Protein AF-A0A3P6RVU9-F1 (afdb_monomer_lite)

Radius of gyration: 13.25 Å; chains: 1; bounding box: 33×16×38 Å

InterPro domains:
  IPR018170 Aldo/keto reductase, conserved site [PS00798] (9-26)
  IPR020471 Aldo-keto reductase [PR00069] (5-29)
  IPR020471 Aldo-keto reductase [PR00069] (66-77)
  IPR020471 Aldo-keto reductase [PTHR11732] (2-76)
  IPR023210 NADP-dependent oxidoreductase domain [PF00248] (1-76)
  IPR036812 NAD(P)-dependent oxidoreductase domain superfamily [G3DSA:3.20.20.100] (1-77)
  IPR036812 NAD(P)-dependent oxidoreductase domain superfamily [SSF51430] (1-76)

Structure (mmCIF, N/CA/C/O backbone):
data_AF-A0A3P6RVU9-F1
#
_entry.id   AF-A0A3P6RVU9-F1
#
loop_
_atom_site.group_PDB
_atom_site.id
_atom_site.type_symbol
_atom_site.label_atom_id
_atom_site.label_alt_id
_atom_site.label_comp_id
_atom_site.label_asym_id
_atom_site.label_entity_id
_atom_site.label_seq_id
_atom_site.pdbx_PDB_ins_code
_atom_site.Cartn_x
_atom_site.Cartn_y
_atom_site.Cartn_z
_atom_site.occupancy
_atom_site.B_iso_or_equiv
_atom_site.auth_seq_id
_atom_site.auth_comp_id
_atom_site.auth_asym_id
_atom_site.auth_atom_id
_atom_site.pdbx_PDB_model_num
ATOM 1 N N . MET A 1 1 ? -14.322 -0.758 -1.383 1.00 89.00 1 MET A N 1
ATOM 2 C CA . MET A 1 1 ? -14.155 -2.224 -1.212 1.00 89.00 1 MET A CA 1
ATOM 3 C C . MET A 1 1 ? -13.153 -2.583 -0.116 1.00 89.00 1 MET A C 1
ATOM 5 O O . MET A 1 1 ? -13.425 -3.517 0.623 1.00 89.00 1 MET A O 1
ATOM 9 N N . VAL A 1 2 ? -12.049 -1.838 0.038 1.00 97.38 2 VAL A N 1
ATOM 10 C CA . VAL A 1 2 ? -11.018 -2.086 1.071 1.00 97.38 2 VAL A CA 1
ATOM 11 C C . VAL A 1 2 ? -11.591 -2.142 2.490 1.00 97.38 2 VAL A C 1
ATOM 13 O O . VAL A 1 2 ? -11.326 -3.101 3.203 1.00 97.38 2 VAL A O 1
ATOM 16 N N . GLU A 1 3 ? -12.440 -1.188 2.880 1.00 98.06 3 GLU A N 1
ATOM 17 C CA . GLU A 1 3 ? -13.084 -1.192 4.203 1.00 98.06 3 GLU A CA 1
ATOM 18 C C . GLU A 1 3 ? -13.874 -2.483 4.475 1.00 98.06 3 GLU A C 1
ATOM 20 O O . GLU A 1 3 ? -13.714 -3.110 5.520 1.00 98.06 3 GLU A O 1
ATOM 25 N N . ALA A 1 4 ? -14.693 -2.919 3.512 1.00 98.44 4 ALA A N 1
ATOM 26 C CA . ALA A 1 4 ? -15.468 -4.150 3.632 1.00 98.44 4 ALA A CA 1
ATOM 27 C C . ALA A 1 4 ? -14.563 -5.390 3.735 1.00 98.44 4 ALA A C 1
ATOM 29 O O . ALA A 1 4 ? -14.847 -6.280 4.532 1.00 98.44 4 ALA A O 1
ATOM 30 N N . ALA A 1 5 ? -13.459 -5.430 2.982 1.00 98.50 5 ALA A N 1
ATOM 31 C CA . ALA A 1 5 ? -12.480 -6.512 3.050 1.00 98.50 5 ALA A CA 1
ATOM 32 C C . ALA A 1 5 ? -11.786 -6.560 4.423 1.00 98.50 5 ALA A C 1
ATOM 34 O O . ALA A 1 5 ? -11.722 -7.618 5.048 1.00 98.50 5 ALA A O 1
ATOM 35 N N . LEU A 1 6 ? -11.341 -5.411 4.942 1.00 98.44 6 LEU A N 1
ATOM 36 C CA . LEU A 1 6 ? -10.734 -5.317 6.274 1.00 98.44 6 LEU A CA 1
ATOM 37 C C . LEU A 1 6 ? -11.708 -5.767 7.368 1.00 98.44 6 LEU A C 1
ATOM 39 O O . LEU A 1 6 ? -11.328 -6.575 8.223 1.00 98.44 6 LEU A O 1
ATOM 43 N N . LYS A 1 7 ? -12.970 -5.318 7.284 1.00 98.19 7 LYS A N 1
ATOM 44 C CA . LYS A 1 7 ? -14.069 -5.729 8.171 1.00 98.19 7 LYS A CA 1
ATOM 45 C C . LYS A 1 7 ? -14.341 -7.234 8.107 1.00 98.19 7 LYS A C 1
ATOM 47 O O . LYS A 1 7 ? -14.639 -7.837 9.131 1.00 98.19 7 LYS A O 1
ATOM 52 N N . ALA A 1 8 ? -14.227 -7.837 6.926 1.00 98.44 8 ALA A N 1
ATOM 53 C CA . ALA A 1 8 ? -14.393 -9.275 6.721 1.00 98.44 8 ALA A CA 1
ATOM 54 C C . ALA A 1 8 ? -13.162 -10.107 7.134 1.00 98.44 8 ALA A C 1
ATOM 56 O O . ALA A 1 8 ? -13.205 -11.330 7.055 1.00 98.44 8 ALA A O 1
ATOM 57 N N . GLY A 1 9 ? -12.076 -9.470 7.586 1.00 98.25 9 GLY A N 1
ATOM 58 C CA . GLY A 1 9 ? -10.880 -10.158 8.079 1.00 98.25 9 GLY A CA 1
ATOM 59 C C . GLY A 1 9 ? -9.769 -10.352 7.045 1.00 98.25 9 GLY A C 1
ATOM 60 O O . GLY A 1 9 ? -8.753 -10.959 7.372 1.00 98.25 9 GLY A O 1
ATOM 61 N N . TYR A 1 10 ? -9.897 -9.815 5.828 1.00 98.56 10 TYR A N 1
ATOM 62 C CA . TYR A 1 10 ? -8.819 -9.885 4.838 1.00 98.56 10 TYR A CA 1
ATOM 63 C C . TYR A 1 10 ? -7.601 -9.087 5.302 1.00 98.56 10 TYR A C 1
ATOM 65 O O . TYR A 1 10 ? -7.730 -7.970 5.813 1.00 98.56 10 TYR A O 1
ATOM 73 N N . ARG A 1 11 ? -6.415 -9.670 5.109 1.00 98.44 11 ARG A N 1
ATOM 74 C CA . ARG A 1 11 ? -5.120 -9.032 5.390 1.00 98.44 11 ARG A CA 1
ATOM 75 C C . ARG A 1 11 ? -4.181 -9.015 4.193 1.00 98.44 11 ARG A C 1
ATOM 77 O O . ARG A 1 11 ? -3.223 -8.264 4.224 1.00 98.44 11 ARG A O 1
ATOM 84 N N . LEU A 1 12 ? -4.465 -9.781 3.142 1.00 98.62 12 LEU A N 1
ATOM 85 C CA . LEU A 1 12 ? -3.700 -9.756 1.899 1.00 98.62 12 LEU A CA 1
ATOM 86 C C . LEU A 1 12 ? -4.409 -8.887 0.863 1.00 98.62 12 LEU A C 1
ATOM 88 O O . LEU A 1 12 ? -5.601 -9.069 0.610 1.00 98.62 12 LEU A O 1
ATOM 92 N N . PHE A 1 13 ? -3.649 -7.989 0.244 1.00 98.56 13 PHE A N 1
ATOM 93 C CA . PHE A 1 13 ? -4.083 -7.149 -0.862 1.00 98.56 13 PHE A CA 1
ATOM 94 C C . PHE A 1 13 ? -3.121 -7.320 -2.037 1.00 98.56 13 PHE A C 1
ATOM 96 O O . PHE A 1 13 ? -1.950 -6.955 -1.956 1.00 98.56 13 PHE A O 1
ATOM 103 N N . ASP A 1 14 ? -3.634 -7.883 -3.127 1.00 98.56 14 ASP A N 1
ATOM 104 C CA . ASP A 1 14 ? -2.919 -8.006 -4.393 1.00 98.56 14 ASP A CA 1
ATOM 105 C C . ASP A 1 14 ? -3.255 -6.809 -5.292 1.00 98.56 14 ASP A C 1
ATOM 107 O O . ASP A 1 14 ? -4.424 -6.492 -5.522 1.00 98.56 14 ASP A O 1
ATOM 111 N N . THR A 1 15 ? -2.223 -6.134 -5.784 1.00 98.25 15 THR A N 1
ATOM 112 C CA . THR A 1 15 ? -2.325 -5.011 -6.715 1.00 98.25 15 THR A CA 1
ATOM 113 C C . THR A 1 15 ? -1.262 -5.121 -7.812 1.00 98.25 15 THR A C 1
ATOM 115 O O . THR A 1 15 ? -0.507 -6.094 -7.884 1.00 98.25 15 THR A O 1
ATOM 118 N N . ALA A 1 16 ? -1.244 -4.164 -8.730 1.00 97.88 16 ALA A N 1
ATOM 119 C CA . ALA A 1 16 ? -0.225 -4.010 -9.754 1.00 97.88 16 ALA A CA 1
ATOM 120 C C . ALA A 1 16 ? -0.199 -2.559 -10.230 1.00 97.88 16 ALA A C 1
ATOM 122 O O . ALA A 1 16 ? -1.250 -1.916 -10.294 1.00 97.88 16 ALA A O 1
ATOM 123 N N . GLU A 1 17 ? 0.957 -2.097 -10.701 1.00 95.81 17 GLU A N 1
ATOM 124 C CA . GLU A 1 17 ? 1.082 -0.789 -11.353 1.00 95.81 17 GLU A CA 1
ATOM 125 C C . GLU A 1 17 ? 0.063 -0.647 -12.505 1.00 95.81 17 GLU A C 1
ATOM 127 O O . GLU A 1 17 ? -0.635 0.362 -12.646 1.00 95.81 17 GLU A O 1
ATOM 132 N N . LEU A 1 18 ? -0.102 -1.718 -13.293 1.00 95.94 18 LEU A N 1
ATOM 133 C CA . LEU A 1 18 ? -1.013 -1.762 -14.439 1.00 95.94 18 LEU A CA 1
ATOM 134 C C . LEU A 1 18 ? -2.495 -1.597 -14.055 1.00 95.94 18 LEU A C 1
ATOM 136 O O . LEU A 1 18 ? -3.297 -1.206 -14.903 1.00 95.94 18 LEU A O 1
ATOM 140 N N . TYR A 1 19 ? -2.877 -1.865 -12.802 1.00 97.06 19 TYR A N 1
ATOM 141 C CA . TYR A 1 19 ? -4.264 -1.702 -12.353 1.00 97.06 19 TYR A CA 1
ATOM 142 C C . TYR A 1 19 ? -4.655 -0.232 -12.188 1.00 97.06 19 TYR A C 1
ATOM 144 O O . TYR A 1 19 ? -5.846 0.072 -12.134 1.00 97.06 19 TYR A O 1
ATOM 152 N N . LYS A 1 20 ? -3.672 0.684 -12.157 1.00 96.56 20 LYS A N 1
ATOM 153 C CA . LYS A 1 20 ? -3.874 2.142 -12.109 1.00 96.56 20 LYS A CA 1
ATOM 154 C C . LYS A 1 20 ? -4.745 2.612 -10.937 1.00 96.56 20 LYS A C 1
ATOM 156 O O . LYS A 1 20 ? -5.395 3.646 -11.043 1.00 96.56 20 LYS A O 1
ATOM 161 N N . ASN A 1 21 ? -4.757 1.858 -9.839 1.00 97.81 21 ASN A N 1
ATOM 162 C CA . ASN A 1 21 ? -5.569 2.135 -8.651 1.00 97.81 21 ASN A CA 1
ATOM 163 C C . ASN A 1 21 ? -4.775 2.073 -7.327 1.00 97.81 21 ASN A C 1
ATOM 165 O O . ASN A 1 21 ? -5.358 2.081 -6.242 1.00 97.81 21 ASN A O 1
ATOM 169 N N . GLU A 1 22 ? -3.441 1.993 -7.391 1.00 98.50 22 GLU A N 1
ATOM 170 C CA . GLU A 1 22 ? -2.580 1.903 -6.202 1.00 98.50 22 GLU A CA 1
ATOM 171 C C . GLU A 1 22 ? -2.671 3.148 -5.316 1.00 98.50 22 GLU A C 1
ATOM 173 O O . GLU A 1 22 ? -2.582 3.041 -4.094 1.00 98.50 22 GLU A O 1
ATOM 178 N N . LYS A 1 23 ? -2.899 4.324 -5.914 1.00 98.62 23 LYS A N 1
ATOM 179 C CA . LYS A 1 23 ? -3.062 5.582 -5.177 1.00 98.62 23 LYS A CA 1
ATOM 180 C C . LYS A 1 23 ? -4.326 5.553 -4.321 1.00 98.62 23 LYS A C 1
ATOM 182 O O . LYS A 1 23 ? -4.306 5.930 -3.151 1.00 98.62 23 LYS A O 1
ATOM 187 N N . GLU A 1 24 ? -5.427 5.095 -4.901 1.00 98.50 24 GLU A N 1
ATOM 188 C CA . GLU A 1 24 ? -6.711 4.912 -4.235 1.00 98.50 24 GLU A CA 1
ATOM 189 C C . GLU A 1 24 ? -6.595 3.856 -3.131 1.00 98.50 24 GLU A C 1
ATOM 191 O O . GLU A 1 24 ? -7.131 4.043 -2.038 1.00 98.50 24 GLU A O 1
ATOM 196 N N . LEU A 1 25 ? -5.846 2.779 -3.390 1.00 98.31 25 LEU A N 1
ATOM 197 C CA . LEU A 1 25 ? -5.572 1.731 -2.412 1.00 98.31 25 LEU A CA 1
ATOM 198 C C . LEU A 1 25 ? -4.757 2.262 -1.218 1.00 98.31 25 LEU A C 1
ATOM 200 O O . LEU A 1 25 ? -5.140 2.026 -0.073 1.00 98.31 25 LEU A O 1
ATOM 204 N N . GLY A 1 26 ? -3.705 3.050 -1.462 1.00 98.50 26 GLY A N 1
ATOM 205 C CA . GLY A 1 26 ? -2.903 3.683 -0.410 1.00 98.50 26 GLY A CA 1
ATOM 206 C C . GLY A 1 26 ? -3.700 4.673 0.447 1.00 98.50 26 GLY A C 1
ATOM 207 O O . GLY A 1 26 ? -3.578 4.680 1.673 1.00 98.50 26 GLY A O 1
ATOM 208 N N . VAL A 1 27 ? -4.576 5.480 -0.169 1.00 98.62 27 VAL A N 1
ATOM 209 C CA . VAL A 1 27 ? -5.516 6.350 0.568 1.00 98.62 27 VAL A CA 1
ATOM 210 C C . VAL A 1 27 ? -6.456 5.519 1.443 1.00 98.62 27 VAL A C 1
ATOM 212 O O . VAL A 1 27 ? -6.630 5.833 2.619 1.00 98.62 27 VAL A O 1
ATOM 215 N N . ALA A 1 28 ? -7.012 4.434 0.901 1.00 98.50 28 ALA A N 1
ATOM 216 C CA . ALA A 1 28 ? -7.908 3.557 1.641 1.00 98.50 28 ALA A CA 1
ATOM 217 C C . ALA A 1 28 ? -7.211 2.875 2.832 1.00 98.50 28 ALA A C 1
ATOM 219 O O . ALA A 1 28 ? -7.802 2.776 3.903 1.00 98.50 28 ALA A O 1
ATOM 220 N N . PHE A 1 29 ? -5.956 2.436 2.697 1.00 98.50 29 PHE A N 1
ATOM 221 C CA . PHE A 1 29 ? -5.208 1.878 3.828 1.00 98.50 29 PHE A CA 1
ATOM 222 C C . PHE A 1 29 ? -4.963 2.907 4.929 1.00 98.50 29 PHE A C 1
ATOM 224 O O . PHE A 1 29 ? -5.230 2.616 6.095 1.00 98.50 29 PHE A O 1
ATOM 231 N N . ALA A 1 30 ? -4.527 4.116 4.565 1.00 98.12 30 ALA A N 1
ATOM 232 C CA . ALA A 1 30 ? -4.307 5.194 5.526 1.00 98.12 30 ALA A CA 1
ATOM 233 C C . ALA A 1 30 ? -5.589 5.561 6.295 1.00 98.12 30 ALA A C 1
ATOM 235 O O . ALA A 1 30 ? -5.528 5.891 7.478 1.00 98.12 30 ALA A O 1
ATOM 236 N N . GLU A 1 31 ? -6.751 5.480 5.641 1.00 98.38 31 GLU A N 1
ATOM 237 C CA . GLU A 1 31 ? -8.040 5.769 6.266 1.00 98.38 31 GLU A CA 1
ATOM 238 C C . GLU A 1 31 ? -8.573 4.606 7.116 1.00 98.38 31 GLU A C 1
ATOM 240 O O . GLU A 1 31 ? -9.056 4.819 8.230 1.00 98.38 31 GLU A O 1
ATOM 245 N N . TYR A 1 32 ? -8.551 3.380 6.588 1.00 98.62 32 TYR A N 1
ATOM 246 C CA . TYR A 1 32 ? -9.320 2.276 7.161 1.00 98.62 32 TYR A CA 1
ATOM 247 C C . TYR A 1 32 ? -8.523 1.405 8.129 1.00 98.62 32 TYR A C 1
ATOM 249 O O . TYR A 1 32 ? -9.133 0.881 9.058 1.00 98.62 32 TYR A O 1
ATOM 257 N N . LEU A 1 33 ? -7.199 1.264 7.985 1.00 98.50 33 LEU A N 1
ATOM 258 C CA . LEU A 1 33 ? -6.417 0.463 8.939 1.00 98.50 33 LEU A CA 1
ATOM 259 C C . LEU A 1 33 ? -6.604 0.953 10.389 1.00 98.50 33 LEU A C 1
ATOM 261 O O . LEU A 1 33 ? -7.000 0.135 11.225 1.00 98.50 33 LEU A O 1
ATOM 265 N N . PRO A 1 34 ? -6.491 2.266 10.697 1.00 98.31 34 PRO A N 1
ATOM 266 C CA . PRO A 1 34 ? -6.696 2.754 12.061 1.00 98.31 34 PRO A CA 1
ATOM 267 C C . PRO A 1 34 ? -8.123 2.529 12.578 1.00 98.31 34 PRO A C 1
ATOM 269 O O . PRO A 1 34 ? -8.306 2.237 13.758 1.00 98.31 34 PRO A O 1
ATOM 272 N N . LYS A 1 35 ? -9.141 2.606 11.705 1.00 98.06 35 LYS A N 1
ATOM 273 C CA . LYS A 1 35 ? -10.549 2.366 12.082 1.00 98.06 35 LYS A CA 1
ATOM 274 C C . LYS A 1 35 ? -10.797 0.934 12.560 1.00 98.06 35 LYS A C 1
ATOM 276 O O . LYS A 1 35 ? -11.701 0.716 13.361 1.00 98.06 35 LYS A O 1
ATOM 281 N N . PHE A 1 36 ? -9.999 -0.025 12.092 1.00 97.94 36 PHE A N 1
ATOM 282 C CA . PHE A 1 36 ? -10.056 -1.423 12.524 1.00 97.94 36 PHE A CA 1
ATOM 283 C C . PHE A 1 36 ? -8.968 -1.786 13.546 1.00 97.94 36 PHE A C 1
ATOM 285 O O . PHE A 1 36 ? -8.802 -2.964 13.852 1.00 97.94 36 PHE A O 1
ATOM 292 N N . GLY A 1 37 ? -8.233 -0.800 14.079 1.00 98.25 37 GLY A N 1
ATOM 293 C CA . GLY A 1 37 ? -7.136 -1.033 15.023 1.00 98.25 37 GLY A CA 1
ATOM 294 C C . GLY A 1 37 ? -5.941 -1.769 14.412 1.00 98.25 37 GLY A C 1
ATOM 295 O O . GLY A 1 37 ? -5.191 -2.406 15.144 1.00 98.25 37 GLY A O 1
ATOM 296 N N . LEU A 1 38 ? -5.789 -1.706 13.087 1.00 98.56 38 LEU A N 1
ATOM 297 C CA . LEU A 1 38 ? -4.712 -2.341 12.336 1.00 98.56 38 LEU A CA 1
ATOM 298 C C . LEU A 1 38 ? -3.615 -1.328 12.008 1.00 98.56 38 LEU A C 1
ATOM 300 O O . LEU A 1 38 ? -3.860 -0.130 11.837 1.00 98.56 38 LEU A O 1
ATOM 304 N N . LYS A 1 39 ? -2.402 -1.839 11.867 1.00 98.50 39 LYS A N 1
ATOM 305 C CA . LYS A 1 39 ? -1.199 -1.130 11.448 1.00 98.50 39 LYS A CA 1
ATOM 306 C C . LYS A 1 39 ? -0.725 -1.651 10.096 1.00 98.50 39 LYS A C 1
ATOM 308 O O . LYS A 1 39 ? -1.278 -2.604 9.546 1.00 98.50 39 LYS A O 1
ATOM 313 N N . ARG A 1 40 ? 0.311 -1.020 9.537 1.00 98.3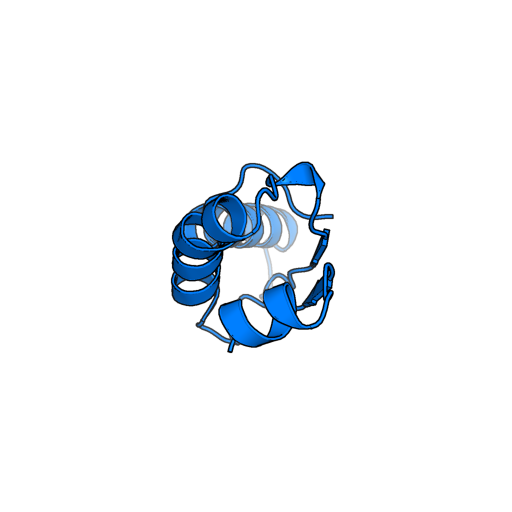1 40 ARG A N 1
ATOM 314 C CA . ARG A 1 40 ? 0.869 -1.428 8.242 1.00 98.31 40 ARG A CA 1
ATOM 315 C C . ARG A 1 40 ? 1.362 -2.876 8.287 1.00 98.31 40 ARG A C 1
ATOM 317 O O . ARG A 1 40 ? 1.098 -3.611 7.345 1.00 98.31 40 ARG A O 1
ATOM 324 N N . GLU A 1 41 ? 2.029 -3.281 9.361 1.00 98.44 41 GLU A N 1
ATOM 325 C CA . GLU A 1 41 ? 2.551 -4.637 9.568 1.00 98.44 41 GLU A CA 1
ATOM 326 C C . GLU A 1 41 ? 1.468 -5.722 9.702 1.00 98.44 41 GLU A C 1
ATOM 328 O O . GLU A 1 41 ? 1.769 -6.901 9.531 1.00 98.44 41 GLU A O 1
ATOM 333 N N . ASP A 1 42 ? 0.208 -5.342 9.942 1.00 98.50 42 ASP A N 1
ATOM 334 C CA . ASP A 1 42 ? -0.907 -6.291 10.043 1.00 98.50 42 ASP A CA 1
ATOM 335 C C . ASP A 1 42 ? -1.458 -6.715 8.675 1.00 98.50 42 ASP A 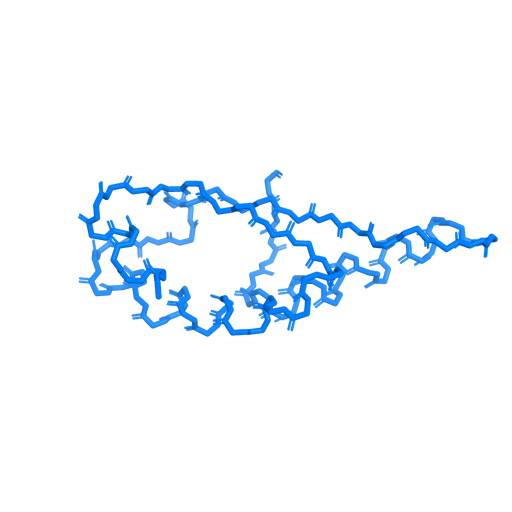C 1
ATOM 337 O O . ASP A 1 42 ? -2.291 -7.620 8.599 1.00 98.50 42 ASP A O 1
ATOM 341 N N . ILE A 1 43 ? -1.030 -6.063 7.588 1.00 98.56 43 ILE A N 1
ATOM 342 C CA . ILE A 1 43 ? -1.452 -6.391 6.226 1.00 98.56 43 ILE A CA 1
ATOM 343 C C . ILE A 1 43 ? -0.269 -6.777 5.336 1.00 98.56 43 ILE A C 1
ATOM 345 O O . ILE A 1 43 ? 0.858 -6.317 5.499 1.00 98.56 43 ILE A O 1
ATOM 349 N N . PHE A 1 44 ? -0.554 -7.615 4.351 1.00 98.81 44 PHE A N 1
ATOM 350 C CA . PHE A 1 44 ? 0.362 -8.064 3.319 1.00 98.81 44 PHE A CA 1
ATOM 351 C C . PHE A 1 44 ? -0.027 -7.393 2.004 1.00 98.81 44 PHE A C 1
ATOM 353 O O . PHE A 1 44 ? -1.175 -7.512 1.569 1.00 98.81 44 PHE A O 1
ATOM 360 N N . ILE A 1 45 ? 0.906 -6.679 1.376 1.00 98.69 45 ILE A N 1
ATOM 361 C CA . ILE A 1 45 ? 0.660 -5.996 0.102 1.00 98.69 45 ILE A CA 1
ATOM 362 C C . ILE A 1 45 ? 1.595 -6.584 -0.945 1.00 98.69 45 ILE A C 1
ATOM 364 O O . ILE A 1 45 ? 2.810 -6.501 -0.788 1.00 98.69 45 ILE A O 1
ATOM 368 N N . THR A 1 46 ? 1.026 -7.116 -2.022 1.00 98.50 46 THR A N 1
ATOM 369 C CA . THR A 1 46 ? 1.770 -7.551 -3.209 1.00 98.50 46 THR A CA 1
ATOM 370 C C . THR A 1 46 ? 1.496 -6.576 -4.344 1.00 98.50 46 THR A C 1
ATOM 372 O O . THR A 1 46 ? 0.336 -6.307 -4.643 1.00 98.50 46 THR A O 1
ATOM 375 N N . THR A 1 47 ? 2.544 -6.067 -4.995 1.00 98.12 47 THR A N 1
ATOM 376 C CA . THR A 1 47 ? 2.427 -5.321 -6.258 1.00 98.12 47 THR A CA 1
ATOM 377 C C . THR A 1 47 ? 3.236 -5.996 -7.365 1.00 98.12 47 THR A C 1
ATOM 379 O O . THR A 1 47 ? 4.024 -6.909 -7.119 1.00 98.12 47 THR A O 1
ATOM 382 N N . LYS A 1 48 ? 3.009 -5.568 -8.605 1.00 97.00 48 LYS A N 1
ATOM 383 C CA . LYS A 1 48 ? 3.636 -6.098 -9.815 1.00 97.00 48 LYS A CA 1
ATOM 384 C C . LYS A 1 48 ? 4.145 -4.910 -10.619 1.00 97.00 48 LYS A C 1
ATOM 386 O O . LYS A 1 48 ? 3.341 -4.077 -11.046 1.00 97.00 48 LYS A O 1
ATOM 391 N N . VAL A 1 49 ? 5.459 -4.854 -10.807 1.00 92.56 49 VAL A N 1
ATOM 392 C CA . VAL A 1 49 ? 6.123 -3.835 -11.629 1.00 92.56 49 VAL A CA 1
ATOM 393 C C . VAL A 1 49 ? 5.809 -4.066 -13.10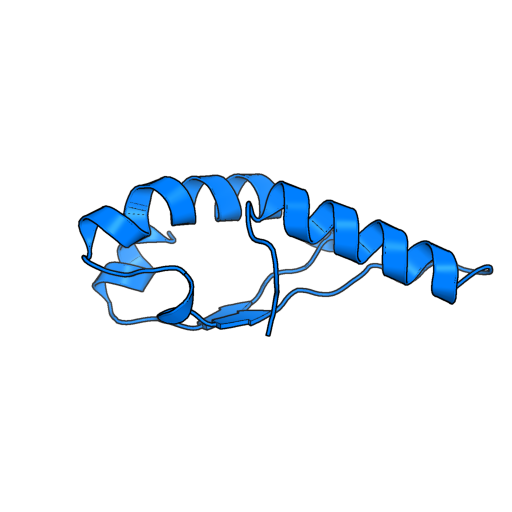6 1.00 92.56 49 VAL A C 1
ATOM 395 O O . VAL A 1 49 ? 5.722 -5.219 -13.546 1.00 92.56 49 VAL A O 1
ATOM 398 N N . GLN A 1 50 ? 5.619 -3.001 -13.888 1.00 86.19 50 GLN A N 1
ATOM 399 C CA . GLN A 1 50 ? 5.480 -3.159 -15.334 1.00 86.19 50 GLN A CA 1
ATOM 400 C C . GLN A 1 50 ? 6.775 -3.657 -15.977 1.00 86.19 50 GLN A C 1
ATOM 402 O O . GLN A 1 50 ? 7.879 -3.274 -15.595 1.00 86.19 50 GLN A O 1
ATOM 407 N N . ILE A 1 51 ? 6.618 -4.473 -17.018 1.00 83.44 51 ILE A N 1
ATOM 408 C CA . ILE A 1 51 ? 7.717 -4.857 -17.900 1.00 83.44 51 ILE A CA 1
ATOM 409 C C . ILE A 1 51 ? 7.902 -3.750 -18.937 1.00 83.44 51 ILE A C 1
ATOM 411 O O . ILE A 1 51 ? 6.939 -3.336 -19.581 1.00 83.44 51 ILE A O 1
ATOM 415 N N . MET A 1 52 ? 9.146 -3.321 -19.127 1.00 82.75 52 MET A N 1
ATOM 416 C CA . MET A 1 52 ? 9.555 -2.494 -20.256 1.00 82.75 52 MET A CA 1
ATOM 417 C C . MET A 1 52 ? 10.744 -3.118 -20.984 1.00 82.75 52 MET A C 1
ATOM 419 O O . MET A 1 52 ? 11.570 -3.798 -20.373 1.00 82.75 52 MET A O 1
ATOM 423 N N . ASP A 1 53 ? 10.824 -2.867 -22.292 1.00 78.25 53 ASP A N 1
ATOM 424 C CA . ASP A 1 53 ? 11.955 -3.276 -23.122 1.00 78.25 53 ASP A CA 1
ATOM 425 C C . ASP A 1 53 ? 13.192 -2.403 -22.842 1.00 78.25 53 ASP A C 1
ATOM 427 O O . ASP A 1 53 ? 13.110 -1.175 -22.770 1.00 78.25 53 ASP A O 1
ATOM 431 N N . GLY A 1 54 ? 14.367 -3.037 -22.740 1.00 78.81 54 GLY A N 1
ATOM 432 C CA . GLY A 1 54 ? 15.624 -2.363 -22.383 1.00 78.81 54 GLY A CA 1
ATOM 433 C C . GLY A 1 54 ? 15.694 -1.956 -20.902 1.00 78.81 54 GLY A C 1
ATOM 434 O O . GLY A 1 54 ? 14.724 -2.117 -20.178 1.00 78.81 54 GLY A O 1
ATOM 435 N N . LYS A 1 55 ? 16.871 -1.491 -20.434 1.00 81.00 55 LYS A N 1
ATOM 436 C CA . LYS A 1 55 ? 17.168 -0.978 -19.062 1.00 81.00 55 LYS A CA 1
ATOM 437 C C . LYS A 1 55 ? 16.265 -1.521 -17.933 1.00 81.00 55 LYS A C 1
ATOM 439 O O . LYS A 1 55 ? 15.685 -0.772 -17.147 1.00 81.00 55 LYS A O 1
ATOM 444 N N . VAL A 1 56 ? 16.126 -2.847 -17.891 1.00 84.25 56 VAL A N 1
ATOM 445 C CA . VAL A 1 56 ? 15.075 -3.524 -17.113 1.00 84.25 56 VAL A CA 1
ATOM 446 C C . VAL A 1 56 ? 15.270 -3.303 -15.615 1.00 84.25 56 VAL A C 1
ATOM 448 O O . VAL A 1 56 ? 14.298 -3.160 -14.881 1.00 84.25 56 VAL A O 1
ATOM 451 N N . SER A 1 57 ? 16.525 -3.240 -15.163 1.00 85.69 57 SER A N 1
ATOM 452 C CA . SER A 1 57 ? 16.855 -3.054 -13.750 1.00 85.69 57 SER A CA 1
ATOM 453 C C . SER A 1 57 ? 16.473 -1.660 -13.256 1.00 85.69 57 SER A C 1
ATOM 455 O O . SER A 1 57 ? 15.827 -1.538 -12.220 1.00 85.69 57 SER A O 1
ATOM 457 N N . GLU A 1 58 ? 16.853 -0.612 -13.990 1.00 89.69 58 GLU A N 1
ATOM 458 C CA . GLU A 1 58 ? 16.550 0.769 -13.612 1.00 89.69 58 GLU A CA 1
ATOM 459 C C . GLU A 1 58 ? 15.046 1.041 -13.674 1.00 89.69 58 GLU A C 1
ATOM 461 O O . GLU A 1 58 ? 14.498 1.710 -12.797 1.00 89.69 58 GLU A O 1
ATOM 466 N N . TRP A 1 59 ? 14.368 0.474 -14.678 1.00 91.19 59 TRP A N 1
ATOM 467 C CA . TRP A 1 59 ? 12.918 0.571 -14.790 1.00 91.19 59 TRP A CA 1
ATOM 468 C C . TRP A 1 59 ? 12.200 -0.129 -13.634 1.00 91.19 59 TRP A C 1
ATOM 470 O O . TRP A 1 59 ? 11.307 0.459 -13.028 1.00 91.19 59 TRP A O 1
ATOM 480 N N . ALA A 1 60 ? 12.604 -1.353 -13.283 1.00 92.00 60 ALA A N 1
ATOM 481 C CA . ALA A 1 60 ? 12.004 -2.081 -12.168 1.00 92.00 60 ALA A CA 1
ATOM 482 C C . ALA A 1 60 ? 12.160 -1.319 -10.842 1.00 92.00 60 ALA A C 1
ATOM 484 O O . ALA A 1 60 ? 11.217 -1.255 -10.053 1.00 92.00 60 ALA A O 1
ATOM 485 N N . GLU A 1 61 ? 13.320 -0.697 -10.611 1.00 92.88 61 GLU A N 1
ATOM 486 C CA . GLU A 1 61 ? 13.550 0.123 -9.420 1.00 92.88 61 GLU A CA 1
ATOM 487 C C . GLU A 1 61 ? 12.654 1.371 -9.398 1.00 92.88 61 GLU A C 1
ATOM 489 O O . GLU A 1 61 ? 12.055 1.684 -8.367 1.00 92.88 61 GLU A O 1
ATOM 494 N N . GLN A 1 62 ? 12.530 2.076 -10.528 1.00 93.94 62 GLN A N 1
ATOM 495 C CA . GLN A 1 62 ? 11.647 3.238 -10.640 1.00 93.94 62 GLN A CA 1
ATOM 496 C C . GLN A 1 62 ? 10.175 2.852 -10.435 1.00 93.94 62 GLN A C 1
ATOM 498 O O . GLN A 1 62 ? 9.487 3.474 -9.627 1.00 93.94 62 GLN A O 1
ATOM 503 N N . SER A 1 63 ? 9.710 1.803 -11.114 1.00 94.81 63 SER A N 1
ATOM 504 C CA . SER A 1 63 ? 8.340 1.288 -11.011 1.00 94.81 63 SER A CA 1
ATOM 505 C C . SER A 1 63 ? 7.990 0.896 -9.569 1.00 94.81 63 SER A C 1
ATOM 507 O O . SER A 1 63 ? 6.928 1.269 -9.057 1.00 94.81 63 SER A O 1
ATOM 509 N N . LEU A 1 64 ? 8.911 0.230 -8.860 1.00 95.94 64 LEU A N 1
ATOM 510 C CA . LEU A 1 64 ? 8.725 -0.097 -7.447 1.00 95.94 64 LEU A CA 1
ATOM 511 C C . LEU A 1 64 ? 8.623 1.167 -6.582 1.00 95.94 64 LEU A C 1
ATOM 513 O O . LEU A 1 64 ? 7.712 1.261 -5.761 1.00 95.94 64 LEU A O 1
ATOM 517 N N . LYS A 1 65 ? 9.511 2.152 -6.775 1.00 96.94 65 LYS A N 1
ATOM 518 C CA . LYS A 1 65 ? 9.479 3.427 -6.031 1.00 96.94 65 LYS A CA 1
ATOM 519 C C . LYS A 1 65 ? 8.154 4.164 -6.215 1.00 96.94 65 LYS A C 1
ATOM 521 O O . LYS A 1 65 ? 7.563 4.609 -5.233 1.00 96.94 65 LYS A O 1
ATOM 526 N N . GLU A 1 66 ? 7.659 4.241 -7.446 1.00 97.56 66 GLU A N 1
ATOM 527 C CA . GLU A 1 66 ? 6.362 4.857 -7.736 1.00 97.56 66 GLU A CA 1
ATOM 528 C C . GLU A 1 66 ? 5.199 4.086 -7.099 1.00 97.56 66 GLU A C 1
ATOM 530 O O . GLU A 1 66 ? 4.262 4.696 -6.582 1.00 97.56 66 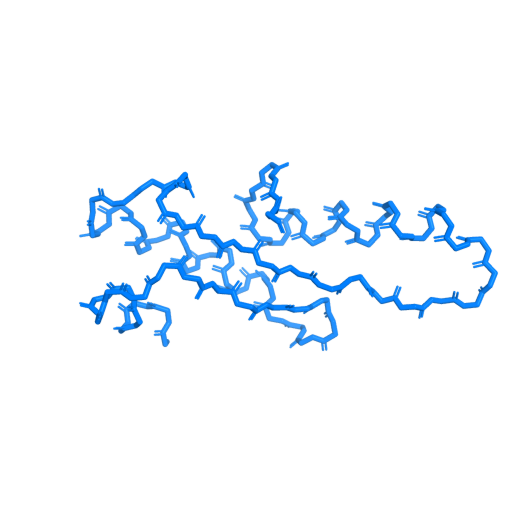GLU A O 1
ATOM 535 N N . SER A 1 67 ? 5.253 2.752 -7.119 1.00 98.38 67 SER A N 1
ATOM 536 C CA . SER A 1 67 ? 4.242 1.903 -6.478 1.00 98.38 67 SER A CA 1
ATOM 537 C C . SER A 1 67 ? 4.213 2.139 -4.963 1.00 98.38 67 SER A C 1
ATOM 539 O O . SER A 1 67 ? 3.142 2.338 -4.391 1.00 98.38 67 SER A O 1
ATOM 541 N N . LEU A 1 68 ? 5.379 2.202 -4.307 1.00 98.44 68 LEU A N 1
ATOM 542 C CA . LEU A 1 68 ? 5.506 2.489 -2.871 1.00 98.44 68 LEU A CA 1
ATOM 543 C C . LEU A 1 68 ? 4.945 3.870 -2.498 1.00 98.44 68 LEU A C 1
ATOM 545 O O . LEU A 1 68 ? 4.192 3.992 -1.527 1.00 98.44 68 LEU A O 1
ATOM 549 N N . GLU A 1 69 ? 5.234 4.896 -3.305 1.00 98.56 69 GLU A N 1
ATOM 550 C CA . GLU A 1 69 ? 4.681 6.242 -3.120 1.00 98.56 69 GLU A CA 1
ATOM 551 C C . GLU A 1 69 ? 3.147 6.239 -3.224 1.00 98.5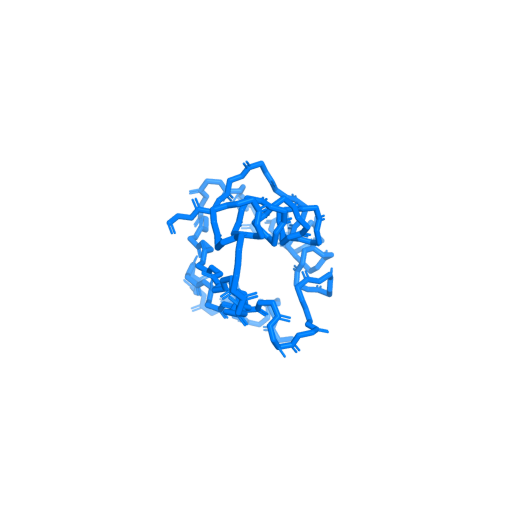6 69 GLU A C 1
ATOM 553 O O . GLU A 1 69 ? 2.456 6.747 -2.335 1.00 98.56 69 GLU A O 1
ATOM 558 N N . LYS A 1 70 ? 2.597 5.620 -4.280 1.00 98.62 70 LYS A N 1
ATOM 559 C CA . LYS A 1 70 ? 1.144 5.514 -4.501 1.00 98.62 70 LYS A CA 1
ATOM 560 C C . LYS A 1 70 ? 0.463 4.745 -3.366 1.00 98.62 70 LYS A C 1
ATOM 562 O O . LYS A 1 70 ? -0.557 5.202 -2.848 1.00 98.62 70 LYS A O 1
ATOM 567 N N . LEU A 1 71 ? 1.053 3.628 -2.940 1.00 98.62 71 LEU A N 1
ATOM 568 C CA . LEU A 1 71 ? 0.560 2.786 -1.847 1.00 98.62 71 LEU A CA 1
ATOM 569 C C . LEU A 1 71 ? 0.759 3.407 -0.458 1.00 98.62 71 LEU A C 1
ATOM 571 O O . LEU A 1 71 ? 0.214 2.883 0.514 1.00 98.62 71 LEU A O 1
ATOM 575 N N . LYS A 1 72 ? 1.489 4.526 -0.355 1.00 98.31 72 LYS A N 1
ATOM 576 C CA . LYS A 1 72 ? 1.796 5.228 0.900 1.00 98.31 72 LYS A CA 1
ATOM 577 C C . LYS A 1 72 ? 2.471 4.325 1.933 1.00 98.31 72 LYS A C 1
ATOM 579 O O . LYS A 1 72 ? 2.109 4.326 3.110 1.00 98.31 72 LYS A O 1
ATOM 584 N N . THR A 1 73 ? 3.443 3.535 1.493 1.00 98.38 73 THR A N 1
ATOM 585 C CA . THR A 1 73 ? 4.187 2.626 2.365 1.00 98.38 73 THR A CA 1
ATOM 586 C C . THR A 1 73 ? 5.649 2.533 1.953 1.00 98.38 73 THR A C 1
ATOM 588 O O . THR A 1 73 ? 5.994 2.774 0.805 1.00 98.38 73 THR A O 1
ATOM 591 N N . GLU A 1 74 ? 6.514 2.177 2.897 1.00 98.19 74 GLU A N 1
ATOM 592 C CA . GLU A 1 74 ? 7.955 2.045 2.665 1.00 98.19 74 GLU A CA 1
ATOM 593 C C . GLU A 1 74 ? 8.345 0.665 2.120 1.00 98.19 74 GLU A C 1
ATOM 595 O O . GLU A 1 74 ? 9.457 0.492 1.630 1.00 98.19 74 GLU A O 1
ATOM 600 N N . TYR A 1 75 ? 7.446 -0.324 2.196 1.00 98.31 75 TYR A N 1
ATOM 601 C CA . TYR A 1 75 ? 7.714 -1.680 1.725 1.00 98.31 75 TYR A CA 1
ATOM 602 C C . TYR A 1 75 ? 6.459 -2.390 1.207 1.00 98.31 75 TYR A C 1
ATOM 604 O O . TYR A 1 75 ? 5.330 -2.128 1.632 1.00 98.31 75 TYR A O 1
ATOM 612 N N . VAL A 1 76 ? 6.692 -3.356 0.327 1.00 97.75 76 VAL A N 1
ATOM 613 C CA . VAL A 1 76 ? 5.751 -4.408 -0.079 1.00 97.75 76 VAL A CA 1
ATOM 614 C C . VAL A 1 76 ? 6.345 -5.758 0.310 1.00 97.75 76 VAL A C 1
ATOM 616 O O . VAL A 1 76 ? 7.525 -5.835 0.659 1.00 97.75 76 VAL A O 1
ATOM 619 N N . ASN A 1 77 ? 5.510 -6.789 0.333 1.00 97.44 77 ASN A N 1
ATOM 620 C CA . ASN A 1 77 ? 5.876 -8.112 0.820 1.00 97.44 77 ASN A CA 1
ATOM 621 C C . ASN A 1 77 ? 6.218 -9.092 -0.305 1.00 97.44 77 ASN A C 1
ATOM 623 O O . ASN A 1 77 ? 5.626 -8.967 -1.403 1.00 97.44 77 ASN A O 1
#

pLDDT: mean 95.87, std 5.05, range [78.25, 98.81]

Organism: Cylicostephanus goldi (NCBI:txid71465)

Sequence (77 aa):
MVEAALKAGYRLFDTAELYKNEKELGVAFAEYLPKFGLKREDIFITTKVQIMDGKVSEWAEQS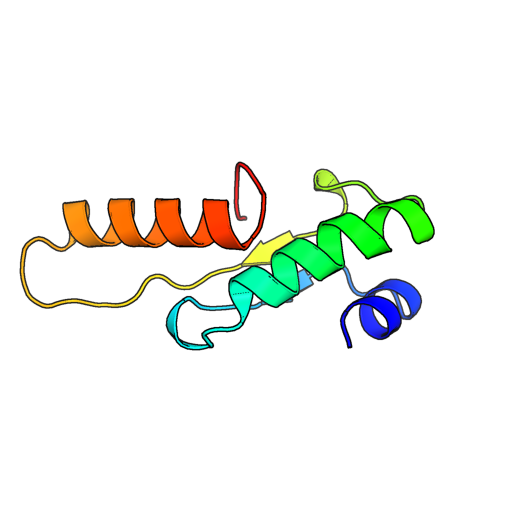LKESLEKLKTEYVN

Secondary structure (DSSP, 8-state):
-HHHHHHTT--EEE--GGGS-HHHHHHHHHHHHHHTT--GGGSEEE--PPP-SS-HHHHHHHHHHHHHHHHT-S---

Foldseek 3Di:
DLLVCVVVPAQEDEEEVVVVCLLVQLVCCVPRCVVSVHDPVSHAYHYYFDQDPPPRVVSSVVSVVVSCVSNVHPDHD